Protein AF-A0A951NSM1-F1 (afdb_monomer_lite)

Radius of gyration: 23.37 Å; chains: 1; bounding box: 51×32×57 Å

Secondary structure (DSSP, 8-state):
--HHHHHHHHHHHHHHHHHHHHHHTT--HHHHHHHHHHHHHHHHHHHHGGGTS-PPPPS-S-EEEEEEEEE-TTT--EEEEEEETTT--EEEEE--TTTS-GGGS-TT-TTGGG-

Sequence (115 aa):
MKLLRIIIIIYALAILVGAYFILRSHAGWPLAVYLVISGVVIIVGVVFERGRYKPKASGGDGWEITGEKFMDATTGQWMVVRFNSRTGERDYVALDATKTDCNFLPAYSPLQDNC

Foldseek 3Di:
DVVVLVVLLVVLVVLLVVLVVCVVVVPDVVSSVVSPVVSVVSVCCSVVVVVPPDDQPDPDPQWDFPLDWDQDPVPRFIWTWIARPVPRDIHIDGPDLVDDDLVSDDPPDPSNVVD

Structure (mmCIF, N/CA/C/O backbone):
data_AF-A0A951NSM1-F1
#
_entry.id   AF-A0A951NSM1-F1
#
loop_
_atom_site.group_PDB
_atom_site.id
_atom_site.type_symbol
_atom_site.label_atom_id
_atom_site.label_alt_id
_atom_site.label_comp_id
_atom_site.label_asym_id
_atom_site.label_entity_id
_atom_site.label_seq_id
_atom_site.pdbx_PDB_ins_code
_atom_site.Cartn_x
_atom_site.Cartn_y
_atom_site.Cartn_z
_atom_site.occupancy
_atom_site.B_iso_or_equiv
_atom_site.auth_seq_id
_atom_site.auth_comp_id
_atom_site.auth_asym_id
_atom_site.auth_atom_id
_atom_site.pdbx_PDB_model_num
ATOM 1 N N . MET A 1 1 ? -7.244 6.140 2.686 1.00 61.09 1 MET A N 1
ATOM 2 C CA . MET A 1 1 ? -5.950 6.309 1.977 1.00 61.09 1 MET A CA 1
ATOM 3 C C . MET A 1 1 ? -5.993 5.702 0.560 1.00 61.09 1 MET A C 1
ATOM 5 O O . MET A 1 1 ? -5.321 4.716 0.288 1.00 61.09 1 MET A O 1
ATOM 9 N N . LYS A 1 2 ? -6.811 6.243 -0.361 1.00 72.38 2 LYS A N 1
ATOM 10 C CA . LYS A 1 2 ? -6.883 5.743 -1.757 1.00 72.38 2 LYS A CA 1
ATOM 11 C C . LYS A 1 2 ? -5.871 6.439 -2.681 1.00 72.38 2 LYS A C 1
ATOM 13 O O . LYS A 1 2 ? -5.332 5.795 -3.571 1.00 72.38 2 LYS A O 1
ATOM 18 N N . LEU A 1 3 ? -5.569 7.716 -2.419 1.00 83.75 3 LEU A N 1
ATOM 19 C CA . LEU A 1 3 ? -4.680 8.538 -3.248 1.00 83.75 3 LEU A CA 1
ATOM 20 C C . LEU A 1 3 ? -3.234 8.021 -3.268 1.00 83.75 3 LEU A C 1
ATOM 22 O O . LEU A 1 3 ? -2.708 7.755 -4.340 1.00 83.75 3 LEU A O 1
ATOM 26 N N . LEU A 1 4 ? -2.627 7.788 -2.097 1.00 86.56 4 LEU A N 1
ATOM 27 C CA . LEU A 1 4 ? -1.263 7.248 -1.993 1.00 86.56 4 LEU A CA 1
ATOM 28 C C . LEU A 1 4 ? -1.116 5.923 -2.752 1.00 86.56 4 LEU A C 1
ATOM 30 O O . LEU A 1 4 ? -0.152 5.715 -3.477 1.00 86.56 4 LEU A O 1
ATOM 34 N N . ARG A 1 5 ? -2.118 5.048 -2.639 1.00 85.88 5 ARG A N 1
ATOM 35 C CA . ARG A 1 5 ? -2.141 3.768 -3.347 1.00 85.88 5 ARG A CA 1
ATOM 36 C C . ARG A 1 5 ? -2.144 3.953 -4.862 1.00 85.88 5 ARG A C 1
ATOM 38 O O . ARG A 1 5 ? -1.380 3.285 -5.547 1.00 85.88 5 ARG A O 1
ATOM 45 N N . ILE A 1 6 ? -2.998 4.839 -5.375 1.00 90.06 6 ILE A N 1
ATOM 46 C CA . ILE A 1 6 ? -3.058 5.140 -6.810 1.00 90.06 6 ILE A CA 1
ATOM 47 C C . ILE A 1 6 ? -1.705 5.677 -7.285 1.00 90.06 6 ILE A C 1
ATOM 49 O O . ILE A 1 6 ? -1.192 5.201 -8.291 1.00 90.06 6 ILE A O 1
ATOM 53 N N . ILE A 1 7 ? -1.093 6.588 -6.524 1.00 94.50 7 ILE A N 1
ATOM 54 C CA . ILE A 1 7 ? 0.224 7.153 -6.842 1.00 94.50 7 ILE A CA 1
ATOM 55 C C . ILE A 1 7 ? 1.294 6.055 -6.910 1.00 94.50 7 ILE A C 1
ATOM 57 O O . ILE A 1 7 ? 2.029 5.989 -7.893 1.00 94.50 7 ILE A O 1
ATOM 61 N N . ILE A 1 8 ? 1.359 5.161 -5.918 1.00 93.88 8 ILE A N 1
ATOM 62 C CA . ILE A 1 8 ? 2.356 4.078 -5.891 1.00 93.88 8 ILE A CA 1
ATOM 63 C C . ILE A 1 8 ? 2.145 3.099 -7.057 1.00 93.88 8 ILE A C 1
ATOM 65 O O . ILE A 1 8 ? 3.116 2.665 -7.672 1.00 93.88 8 ILE A O 1
ATOM 69 N N . ILE A 1 9 ? 0.894 2.777 -7.403 1.00 93.38 9 ILE A N 1
ATOM 70 C CA . ILE A 1 9 ? 0.593 1.905 -8.549 1.00 93.38 9 ILE A CA 1
ATOM 71 C C . ILE A 1 9 ? 1.000 2.577 -9.865 1.00 93.38 9 ILE A C 1
ATOM 73 O O . ILE A 1 9 ? 1.646 1.935 -10.689 1.00 93.38 9 ILE A O 1
ATOM 77 N N . ILE A 1 10 ? 0.676 3.860 -10.061 1.00 96.12 10 ILE A N 1
ATOM 78 C CA . ILE A 1 10 ? 1.087 4.618 -11.255 1.00 96.12 10 ILE A CA 1
ATOM 79 C C . ILE A 1 10 ? 2.614 4.641 -11.369 1.00 96.12 10 ILE A C 1
ATOM 81 O O . ILE A 1 10 ? 3.149 4.382 -12.444 1.00 96.12 10 ILE A O 1
ATOM 85 N N . TYR A 1 11 ? 3.316 4.890 -10.261 1.00 96.62 11 TYR A N 1
ATOM 86 C CA . TYR A 1 11 ? 4.776 4.865 -10.215 1.00 96.62 11 TYR A CA 1
ATOM 87 C C . TYR A 1 11 ? 5.345 3.494 -10.612 1.00 96.62 11 TYR A C 1
ATOM 89 O O . TYR A 1 11 ? 6.225 3.414 -11.469 1.00 96.62 11 TYR A O 1
ATOM 97 N N . ALA A 1 12 ? 4.807 2.404 -10.057 1.00 95.94 12 ALA A N 1
ATOM 98 C CA . ALA A 1 12 ? 5.244 1.055 -10.403 1.00 95.94 12 ALA A CA 1
ATOM 99 C C . ALA A 1 12 ? 4.987 0.718 -11.882 1.00 95.94 12 ALA A C 1
ATOM 101 O O . ALA A 1 12 ? 5.848 0.138 -12.541 1.00 95.94 12 ALA A O 1
ATOM 102 N N . LEU A 1 13 ? 3.839 1.124 -12.435 1.00 97.00 13 LEU A N 1
ATOM 103 C CA . LEU A 1 13 ? 3.536 0.944 -13.857 1.00 97.00 13 LEU A CA 1
ATOM 104 C C . LEU A 1 13 ? 4.483 1.751 -14.751 1.00 97.00 13 LEU A C 1
ATOM 106 O O . LEU A 1 13 ? 4.968 1.221 -15.747 1.00 97.00 13 LEU A O 1
ATOM 110 N N . ALA A 1 14 ? 4.797 2.996 -14.387 1.00 97.50 14 ALA A N 1
ATOM 111 C CA . ALA A 1 14 ? 5.758 3.816 -15.122 1.00 97.50 14 ALA A CA 1
ATOM 112 C C . ALA A 1 14 ? 7.153 3.165 -15.161 1.00 97.50 14 ALA A C 1
ATOM 114 O O . ALA A 1 14 ? 7.787 3.142 -16.216 1.00 97.50 14 ALA A O 1
ATOM 115 N N . ILE A 1 15 ? 7.598 2.562 -14.050 1.00 97.56 15 ILE A N 1
ATOM 116 C CA . ILE A 1 15 ? 8.843 1.778 -14.000 1.00 97.56 15 ILE A CA 1
ATOM 117 C C . ILE A 1 15 ? 8.797 0.600 -14.979 1.00 97.56 15 ILE A C 1
ATOM 119 O O . ILE A 1 15 ? 9.748 0.398 -15.733 1.00 97.56 15 ILE A O 1
ATOM 123 N N . LEU A 1 16 ? 7.704 -0.169 -14.993 1.00 97.25 16 LEU A N 1
ATOM 124 C CA . LEU A 1 16 ? 7.561 -1.326 -15.885 1.00 97.25 16 LEU A CA 1
ATOM 125 C C . LEU A 1 16 ? 7.541 -0.917 -17.363 1.00 97.25 16 LEU A C 1
ATOM 127 O O . LEU A 1 16 ? 8.149 -1.588 -18.196 1.00 97.25 16 LEU A O 1
ATOM 131 N N . VAL A 1 17 ? 6.901 0.209 -17.686 1.00 97.62 17 VAL A N 1
ATOM 132 C CA . VAL A 1 17 ? 6.929 0.794 -19.034 1.00 97.62 17 VAL A CA 1
ATOM 133 C C . VAL A 1 17 ? 8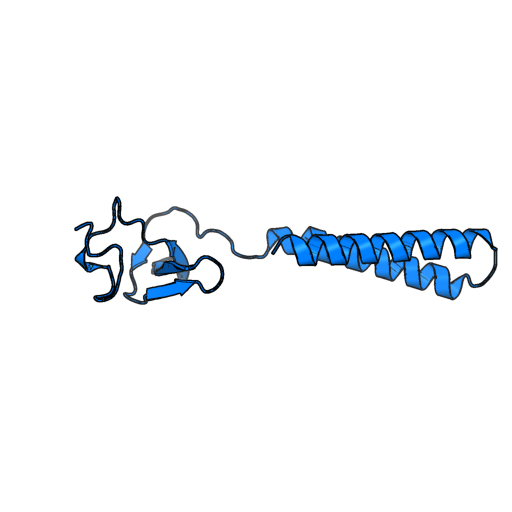.355 1.204 -19.414 1.00 97.62 17 VAL A C 1
ATOM 135 O O . VAL A 1 17 ? 8.815 0.875 -20.506 1.00 97.62 17 VAL A O 1
ATOM 138 N N . GLY A 1 18 ? 9.091 1.855 -18.509 1.00 95.06 18 GLY A N 1
ATOM 139 C CA . GLY A 1 18 ? 10.503 2.184 -18.721 1.00 95.06 18 GLY A CA 1
ATOM 140 C C . GLY A 1 18 ? 11.364 0.940 -18.961 1.00 95.06 18 GLY A C 1
ATOM 141 O O . GLY A 1 18 ? 12.145 0.899 -19.912 1.00 95.06 18 GLY A O 1
ATOM 142 N N . ALA A 1 19 ? 11.168 -0.110 -18.161 1.00 95.50 19 ALA A N 1
ATOM 143 C CA . ALA A 1 19 ? 11.863 -1.382 -18.327 1.00 95.50 19 ALA A CA 1
ATOM 144 C C . ALA A 1 19 ? 11.573 -2.027 -19.692 1.00 95.50 19 ALA A C 1
ATOM 146 O O . ALA A 1 19 ? 12.492 -2.517 -20.345 1.00 95.50 19 ALA A O 1
ATOM 147 N N . TYR A 1 20 ? 10.322 -1.973 -20.162 1.00 96.19 20 TYR A N 1
ATOM 148 C CA . TYR A 1 20 ? 9.933 -2.474 -21.482 1.00 96.19 20 TYR A CA 1
ATOM 149 C C . TYR A 1 20 ? 10.696 -1.781 -22.624 1.00 96.19 20 TYR A C 1
ATOM 151 O O . TYR A 1 20 ? 11.202 -2.458 -23.523 1.00 96.19 20 TYR A O 1
ATOM 159 N N . PHE A 1 21 ? 10.842 -0.453 -22.580 1.00 97.12 21 PHE A N 1
ATOM 160 C CA . PHE A 1 21 ? 11.610 0.281 -23.592 1.00 97.12 21 PHE A CA 1
ATOM 161 C C . PHE A 1 21 ? 13.106 -0.063 -23.566 1.00 97.12 21 PHE A C 1
ATOM 163 O O . PHE A 1 21 ? 13.712 -0.198 -24.628 1.00 97.12 21 PHE A O 1
ATOM 170 N N . ILE A 1 22 ? 13.692 -0.266 -22.380 1.00 94.50 22 ILE A N 1
ATOM 171 C CA . ILE A 1 22 ? 15.093 -0.698 -22.236 1.00 94.50 22 ILE A CA 1
ATOM 172 C C . ILE A 1 22 ? 15.284 -2.114 -22.800 1.00 94.50 22 ILE A C 1
ATOM 174 O O . ILE A 1 22 ? 16.223 -2.362 -23.547 1.00 94.50 22 ILE A O 1
ATOM 178 N N . LEU A 1 23 ? 14.364 -3.044 -22.532 1.00 92.75 23 LEU A N 1
ATOM 179 C CA . LEU A 1 23 ? 14.421 -4.382 -23.136 1.00 92.75 23 LEU A CA 1
ATOM 180 C C . LEU A 1 23 ? 14.351 -4.315 -24.667 1.00 92.75 23 LEU A C 1
ATOM 182 O O . LEU A 1 23 ? 15.044 -5.069 -25.349 1.00 92.75 23 LEU A O 1
ATOM 186 N N . ARG A 1 24 ? 13.554 -3.389 -25.216 1.00 96.50 24 ARG A N 1
ATOM 187 C CA . ARG A 1 24 ? 13.434 -3.190 -26.665 1.00 96.50 24 ARG A CA 1
ATOM 188 C C . ARG A 1 24 ? 14.650 -2.567 -27.334 1.00 96.50 24 ARG A C 1
ATOM 190 O O . ARG A 1 24 ? 14.819 -2.777 -28.532 1.00 96.50 24 ARG A O 1
ATOM 197 N N . SER A 1 25 ? 15.487 -1.842 -26.601 1.00 94.06 25 SER A N 1
ATOM 198 C CA . SER A 1 25 ? 16.721 -1.279 -27.152 1.00 94.06 25 SER A CA 1
ATOM 199 C C . SER A 1 25 ? 17.864 -2.297 -27.230 1.00 94.06 25 SER A C 1
ATOM 201 O O . SER A 1 25 ? 18.911 -1.977 -27.785 1.00 94.06 25 SER A O 1
ATOM 203 N N . HIS A 1 26 ? 17.681 -3.513 -26.690 1.00 88.69 26 HIS A N 1
ATOM 204 C CA . HIS A 1 26 ? 18.718 -4.548 -26.568 1.00 88.69 26 HIS A CA 1
ATOM 205 C C . HIS A 1 26 ? 19.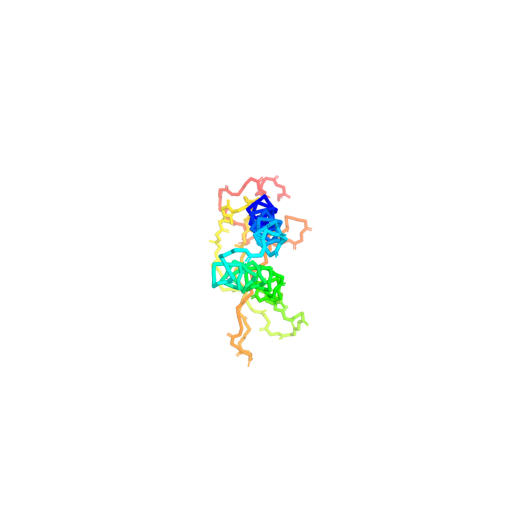973 -4.093 -25.794 1.00 88.69 26 HIS A C 1
ATOM 207 O O . HIS A 1 26 ? 21.015 -4.745 -25.853 1.00 88.69 26 HIS A O 1
ATOM 213 N N . ALA A 1 27 ? 19.874 -3.005 -25.026 1.00 90.19 27 ALA A N 1
ATOM 214 C CA . ALA A 1 27 ? 20.944 -2.457 -24.204 1.00 90.19 27 ALA A CA 1
ATOM 215 C C . ALA A 1 27 ? 20.473 -2.308 -22.751 1.00 90.19 27 ALA A C 1
ATOM 217 O O . ALA A 1 27 ? 19.294 -2.106 -22.484 1.00 90.19 27 ALA A O 1
ATOM 218 N N . GLY A 1 28 ? 21.393 -2.399 -21.786 1.00 89.56 28 GLY A N 1
ATOM 219 C CA . GLY A 1 28 ? 21.055 -2.163 -20.375 1.00 89.56 28 GLY A CA 1
ATOM 220 C C . GLY A 1 28 ? 20.224 -3.272 -19.720 1.00 89.56 28 GLY A C 1
ATOM 221 O O . GLY A 1 28 ? 19.452 -2.998 -18.802 1.00 89.56 28 GLY A O 1
ATOM 222 N N . TRP A 1 29 ? 20.400 -4.527 -20.147 1.00 92.25 29 TRP A N 1
ATOM 223 C CA . TRP A 1 29 ? 19.691 -5.687 -19.590 1.00 92.25 29 TRP A CA 1
ATOM 224 C C . TRP A 1 29 ? 19.707 -5.770 -18.049 1.00 92.25 29 TRP A C 1
ATOM 226 O O . TRP A 1 29 ? 18.640 -5.988 -17.473 1.00 92.25 29 TRP A O 1
ATOM 236 N N . PRO A 1 30 ? 20.837 -5.529 -17.344 1.00 94.88 30 PRO A N 1
ATOM 237 C CA . PRO A 1 30 ? 20.842 -5.562 -15.879 1.00 94.88 30 PRO A CA 1
ATOM 238 C C . PRO A 1 30 ? 19.895 -4.529 -15.252 1.00 94.88 30 PRO A C 1
ATOM 240 O O . PRO A 1 30 ? 19.181 -4.840 -14.300 1.00 94.88 30 PRO A O 1
ATOM 243 N N . LEU A 1 31 ? 19.843 -3.319 -15.819 1.00 94.50 31 LEU A N 1
ATOM 244 C CA . LEU A 1 31 ? 18.938 -2.264 -15.367 1.00 94.50 31 LEU A CA 1
ATOM 245 C C . LEU A 1 31 ? 17.480 -2.652 -15.630 1.00 94.50 31 LEU A C 1
ATOM 247 O O . LEU A 1 31 ? 16.634 -2.476 -14.759 1.00 94.50 31 LEU A O 1
ATOM 251 N N . ALA A 1 32 ? 17.185 -3.224 -16.797 1.00 94.00 32 ALA A N 1
ATOM 252 C CA . ALA A 1 32 ? 15.834 -3.658 -17.127 1.00 94.00 32 ALA A CA 1
ATOM 253 C C . ALA A 1 32 ? 15.316 -4.730 -16.156 1.00 94.00 32 ALA A C 1
ATOM 255 O O . ALA A 1 32 ? 14.201 -4.616 -15.650 1.00 94.00 32 ALA A O 1
ATOM 256 N N . VAL A 1 33 ? 16.144 -5.734 -15.846 1.00 95.69 33 VAL A N 1
ATOM 257 C CA . VAL A 1 33 ? 15.808 -6.790 -14.878 1.00 95.69 33 VAL A CA 1
ATOM 258 C C . VAL A 1 33 ? 15.547 -6.198 -13.495 1.00 95.69 33 VAL A C 1
ATOM 260 O O . VAL A 1 33 ? 14.533 -6.527 -12.878 1.00 95.69 33 VAL A O 1
ATOM 263 N N . TYR A 1 34 ? 16.411 -5.292 -13.029 1.00 96.50 34 TYR A N 1
ATOM 264 C CA . TYR A 1 34 ? 16.216 -4.597 -11.756 1.00 96.50 34 TYR A CA 1
ATOM 265 C C . TYR A 1 34 ? 14.866 -3.866 -11.713 1.00 96.50 34 TYR A C 1
ATOM 267 O O . TYR A 1 34 ? 14.082 -4.075 -10.789 1.00 96.50 34 TYR A O 1
ATOM 275 N N . LEU A 1 35 ? 14.552 -3.077 -12.745 1.00 96.75 35 LEU A N 1
ATOM 276 C CA . LEU A 1 35 ? 13.309 -2.308 -12.819 1.00 96.75 35 LEU A CA 1
ATOM 277 C C . LEU A 1 35 ? 12.063 -3.205 -12.855 1.00 96.75 35 LEU A C 1
ATOM 279 O O . LEU A 1 35 ? 11.078 -2.899 -12.182 1.00 96.75 35 LEU A O 1
ATOM 283 N N . VAL A 1 36 ? 12.105 -4.328 -13.582 1.00 96.75 36 VAL A N 1
ATOM 284 C CA . VAL A 1 36 ? 11.005 -5.308 -13.593 1.00 96.75 36 VAL A CA 1
ATOM 285 C C . VAL A 1 36 ? 10.777 -5.877 -12.196 1.00 96.75 36 VAL A C 1
ATOM 287 O O . VAL A 1 36 ? 9.647 -5.852 -11.709 1.00 96.75 36 VAL A O 1
ATOM 290 N N . ILE A 1 37 ? 11.835 -6.348 -11.530 1.00 97.56 37 ILE A N 1
ATOM 291 C CA . ILE A 1 37 ? 11.729 -6.927 -10.185 1.00 97.56 37 ILE A CA 1
ATOM 292 C C . ILE A 1 37 ? 11.175 -5.888 -9.207 1.00 97.56 37 ILE A C 1
ATOM 294 O O . ILE A 1 37 ? 10.215 -6.176 -8.494 1.00 97.56 37 ILE A O 1
ATOM 298 N N . SER A 1 38 ? 11.713 -4.665 -9.204 1.00 96.75 38 SER A N 1
ATOM 299 C CA . SER A 1 38 ? 11.234 -3.593 -8.329 1.00 96.75 38 SER A CA 1
ATOM 300 C C . SER A 1 38 ? 9.764 -3.247 -8.581 1.00 96.75 38 SER A C 1
ATOM 302 O O . SER A 1 38 ? 8.987 -3.177 -7.630 1.00 96.75 38 SER A O 1
ATOM 304 N N . GLY A 1 39 ? 9.357 -3.071 -9.843 1.00 95.31 39 GLY A N 1
ATOM 305 C CA . GLY A 1 39 ? 7.969 -2.761 -10.197 1.00 95.31 39 GLY A CA 1
ATOM 306 C C . GLY A 1 39 ? 6.997 -3.857 -9.752 1.00 95.31 39 GLY A C 1
ATOM 307 O O . GLY A 1 39 ? 5.962 -3.562 -9.152 1.00 95.31 39 GLY A O 1
ATOM 308 N N . VAL A 1 40 ? 7.361 -5.126 -9.964 1.00 95.69 40 VAL A N 1
ATOM 309 C CA . VAL A 1 40 ? 6.563 -6.280 -9.523 1.00 95.69 40 VAL A CA 1
ATOM 310 C C . VAL A 1 40 ? 6.463 -6.337 -7.999 1.00 95.69 40 VAL A C 1
ATOM 312 O O . VAL A 1 40 ? 5.357 -6.459 -7.477 1.00 95.69 40 VAL A O 1
ATOM 315 N N . VAL A 1 41 ? 7.579 -6.203 -7.275 1.00 96.06 41 VAL A N 1
ATOM 316 C CA . VAL A 1 41 ? 7.596 -6.232 -5.801 1.00 96.06 41 VAL A CA 1
ATOM 317 C C . VAL A 1 41 ? 6.711 -5.134 -5.215 1.00 96.06 41 VAL A C 1
ATOM 319 O O . VAL A 1 41 ? 5.945 -5.405 -4.292 1.00 96.06 41 VAL A O 1
ATOM 322 N N . ILE A 1 42 ? 6.756 -3.919 -5.770 1.00 94.69 42 ILE A N 1
ATOM 323 C CA . ILE A 1 42 ? 5.910 -2.806 -5.319 1.00 94.69 42 ILE A CA 1
ATOM 324 C C . ILE A 1 42 ? 4.427 -3.130 -5.531 1.00 94.69 42 ILE A C 1
ATOM 326 O O . ILE A 1 42 ? 3.629 -2.976 -4.606 1.00 94.69 42 ILE A O 1
ATOM 330 N N . ILE A 1 43 ? 4.045 -3.601 -6.724 1.00 92.81 43 ILE A N 1
ATOM 331 C CA . ILE A 1 43 ? 2.647 -3.951 -7.024 1.00 92.81 43 ILE A CA 1
ATOM 332 C C . ILE A 1 43 ? 2.160 -5.049 -6.080 1.00 92.81 43 ILE A C 1
ATOM 334 O O . ILE A 1 43 ? 1.088 -4.917 -5.490 1.00 92.81 43 ILE A O 1
ATOM 338 N N . VAL A 1 44 ? 2.960 -6.102 -5.897 1.00 92.00 44 VAL A N 1
ATOM 339 C CA . VAL A 1 44 ? 2.668 -7.196 -4.967 1.00 92.00 44 VAL A CA 1
ATOM 340 C C . VAL A 1 44 ? 2.487 -6.642 -3.554 1.00 92.00 44 VAL A C 1
ATOM 342 O O . VAL A 1 44 ? 1.428 -6.842 -2.969 1.00 92.00 44 VAL A O 1
ATOM 345 N N . GLY A 1 45 ? 3.438 -5.871 -3.024 1.00 89.88 45 GLY A N 1
ATOM 346 C CA . GLY A 1 45 ? 3.330 -5.279 -1.688 1.00 89.88 45 GLY A CA 1
ATOM 347 C C . GLY A 1 45 ? 2.029 -4.495 -1.499 1.00 89.88 45 GLY A C 1
ATOM 348 O O . GLY A 1 45 ? 1.263 -4.765 -0.577 1.00 89.88 45 GLY A O 1
ATOM 349 N N . VAL A 1 46 ? 1.703 -3.607 -2.439 1.00 88.56 46 VAL A N 1
ATOM 350 C CA . VAL A 1 46 ? 0.486 -2.782 -2.377 1.00 88.56 46 VAL A CA 1
ATOM 351 C C . VAL A 1 46 ? -0.801 -3.611 -2.460 1.00 88.56 46 VAL A C 1
ATOM 353 O O . VAL A 1 46 ? -1.793 -3.288 -1.796 1.00 88.56 46 VAL A O 1
ATOM 356 N N . VAL A 1 47 ? -0.818 -4.666 -3.278 1.00 85.88 47 VAL A N 1
ATOM 357 C CA . VAL A 1 47 ? -1.980 -5.553 -3.425 1.00 85.88 47 VAL A CA 1
ATOM 358 C C . VAL A 1 47 ? -2.167 -6.421 -2.177 1.00 85.88 47 VAL A C 1
ATOM 360 O O . VAL A 1 47 ? -3.296 -6.543 -1.696 1.00 85.88 47 VAL A O 1
ATOM 363 N N . PHE A 1 48 ? -1.088 -6.975 -1.620 1.00 83.00 48 PHE A N 1
ATOM 364 C CA . PHE A 1 48 ? -1.134 -7.883 -0.470 1.00 83.00 48 PHE A CA 1
ATOM 365 C C . PHE A 1 48 ? -1.305 -7.164 0.877 1.00 83.00 48 PHE A C 1
ATOM 367 O O . PHE A 1 48 ? -1.965 -7.704 1.767 1.00 83.00 48 PHE A O 1
ATOM 374 N N . GLU A 1 49 ? -0.839 -5.921 1.031 1.00 78.12 49 GLU A N 1
ATOM 375 C CA . GLU A 1 49 ? -1.100 -5.122 2.242 1.00 78.12 49 GLU A CA 1
ATOM 376 C C . GLU A 1 49 ? -2.596 -4.870 2.490 1.00 78.12 49 GLU A C 1
ATOM 378 O O . GLU A 1 49 ? -3.023 -4.630 3.622 1.00 78.12 49 GLU A O 1
ATOM 383 N N . ARG A 1 50 ? -3.431 -4.997 1.451 1.00 63.41 50 ARG A N 1
ATOM 384 C CA . ARG A 1 50 ? -4.887 -4.832 1.541 1.00 63.41 50 ARG A CA 1
ATOM 385 C C . ARG A 1 50 ? -5.549 -5.781 2.546 1.00 63.41 50 ARG A C 1
ATOM 387 O O . ARG A 1 50 ? -6.576 -5.408 3.103 1.00 63.41 50 ARG A O 1
ATOM 394 N N . GLY A 1 51 ? -5.002 -6.978 2.758 1.00 58.00 51 GLY A N 1
ATOM 395 C CA . GLY A 1 51 ? -5.622 -7.997 3.612 1.00 58.00 51 GLY A CA 1
ATOM 396 C C . GLY A 1 51 ? -5.286 -7.885 5.100 1.00 58.00 51 GLY A C 1
ATOM 397 O O . GLY A 1 51 ? -5.926 -8.551 5.906 1.00 58.00 51 GLY A O 1
ATOM 398 N N . ARG A 1 52 ? -4.284 -7.076 5.476 1.00 56.03 52 ARG A N 1
ATOM 399 C CA . ARG A 1 52 ? -3.696 -7.103 6.829 1.00 56.03 52 ARG A CA 1
ATOM 400 C C . ARG A 1 52 ? -4.012 -5.882 7.691 1.00 56.03 52 ARG A C 1
ATOM 402 O O . ARG A 1 52 ? -3.785 -5.923 8.898 1.00 56.03 52 ARG A O 1
ATOM 409 N N . TYR A 1 53 ? -4.554 -4.810 7.108 1.00 53.25 53 TYR A N 1
ATOM 410 C CA . TYR A 1 53 ? -4.957 -3.630 7.874 1.00 53.25 53 TYR A CA 1
ATOM 411 C C . TYR A 1 53 ? -6.327 -3.858 8.533 1.00 53.25 53 TYR A C 1
ATOM 413 O O . TYR A 1 53 ? -7.370 -3.562 7.956 1.00 53.25 53 TYR A O 1
ATOM 421 N N . LYS A 1 54 ? -6.249 -4.383 9.763 1.00 55.22 54 LYS A N 1
ATOM 422 C CA . LYS A 1 54 ? -7.304 -4.624 10.760 1.00 55.22 54 LYS A CA 1
ATOM 423 C C . LYS A 1 54 ? -8.333 -5.699 10.372 1.00 55.22 54 LYS A C 1
ATOM 425 O O . LYS A 1 54 ? -9.274 -5.406 9.633 1.00 55.22 54 LYS A O 1
ATOM 430 N N . PRO A 1 55 ? -8.235 -6.922 10.930 1.00 53.75 55 PRO A N 1
ATOM 431 C CA . PRO A 1 55 ? -9.425 -7.749 11.060 1.00 53.75 55 PRO A CA 1
ATOM 432 C C . PRO A 1 55 ? -10.455 -6.924 11.840 1.00 53.75 55 PRO A C 1
ATOM 434 O O . PRO A 1 55 ? -10.146 -6.420 12.919 1.00 53.75 55 PRO A O 1
ATOM 437 N N . LYS A 1 56 ? -11.666 -6.752 11.295 1.00 56.62 56 LYS A N 1
ATOM 438 C CA . LYS A 1 56 ? -12.820 -6.474 12.156 1.00 56.62 56 LYS A CA 1
ATOM 439 C C . LYS A 1 56 ? -12.841 -7.614 13.159 1.00 56.62 56 LYS A C 1
ATOM 441 O O . LYS A 1 56 ? -12.859 -8.769 12.722 1.00 56.62 56 LYS A O 1
ATOM 446 N N . ALA A 1 57 ? -12.766 -7.310 14.449 1.00 60.47 57 ALA A N 1
ATOM 447 C CA . ALA A 1 57 ? -12.854 -8.370 15.428 1.00 60.47 57 ALA A CA 1
ATOM 448 C C . ALA A 1 57 ? -14.165 -9.129 15.206 1.00 60.47 57 ALA A C 1
ATOM 450 O O . ALA A 1 57 ? -15.185 -8.538 14.827 1.00 60.47 57 ALA A O 1
ATOM 451 N N . SER A 1 58 ? -14.103 -10.453 15.319 1.00 57.34 58 SER A N 1
ATOM 452 C CA . SER A 1 58 ? -15.251 -11.292 15.002 1.00 57.34 58 SER A CA 1
ATOM 453 C C . SER A 1 58 ? -16.444 -10.875 15.871 1.00 57.34 58 SER A C 1
ATOM 455 O O . SER A 1 58 ? -16.328 -10.703 17.087 1.00 57.34 58 SER A O 1
ATOM 457 N N . GLY A 1 59 ? -17.596 -10.637 15.237 1.00 58.88 59 GLY A N 1
ATOM 458 C CA . GLY A 1 59 ? -18.844 -10.473 15.974 1.00 58.88 59 GLY A CA 1
ATOM 459 C C . GLY A 1 59 ? -19.091 -11.761 16.754 1.00 58.88 59 GLY A C 1
ATOM 460 O O . GLY A 1 59 ? -19.234 -12.817 16.147 1.00 58.88 59 GLY A O 1
ATOM 461 N N . GLY A 1 60 ? -19.068 -11.683 18.080 1.00 64.75 60 GLY A N 1
ATOM 462 C CA . GLY A 1 60 ? -19.135 -12.836 18.975 1.00 64.75 60 GLY A CA 1
ATOM 463 C C . GLY A 1 60 ? -19.428 -12.397 20.405 1.00 64.75 60 GLY A C 1
ATOM 464 O O . GLY A 1 60 ? -19.492 -11.203 20.679 1.00 64.75 60 GLY A O 1
ATOM 465 N N . ASP A 1 61 ? -19.621 -13.344 21.315 1.00 67.38 61 ASP A N 1
ATOM 466 C CA . ASP A 1 61 ? -19.903 -13.048 22.722 1.00 67.38 61 ASP A CA 1
ATOM 467 C C . ASP A 1 61 ? -18.614 -12.755 23.515 1.00 67.38 61 ASP A C 1
ATOM 469 O O . ASP A 1 61 ? -17.530 -13.240 23.179 1.00 67.38 61 ASP A O 1
ATOM 473 N N . GLY A 1 62 ? -18.728 -11.991 24.606 1.00 76.19 62 GLY A N 1
ATOM 474 C CA . GLY A 1 62 ? -17.610 -11.697 25.517 1.00 76.19 62 GLY A CA 1
ATOM 475 C C . GLY A 1 62 ? -16.882 -10.373 25.270 1.00 76.19 62 GLY A C 1
ATOM 476 O O . GLY A 1 62 ? -15.800 -10.181 25.812 1.00 76.19 62 GLY A O 1
ATOM 477 N N . TRP A 1 63 ? -17.453 -9.469 24.468 1.00 82.50 63 TRP A N 1
ATOM 478 C CA . TRP A 1 63 ? -16.944 -8.105 24.306 1.00 82.50 63 TRP A CA 1
ATOM 479 C C . TRP A 1 63 ? -17.394 -7.196 25.448 1.00 82.50 63 TRP A C 1
ATOM 481 O O . TRP A 1 63 ? -18.590 -6.993 25.649 1.00 82.50 63 TRP A O 1
ATOM 491 N N . GLU A 1 64 ? -16.432 -6.577 26.120 1.00 82.62 64 GLU A N 1
ATOM 492 C CA . GLU A 1 64 ? -16.648 -5.610 27.193 1.00 82.62 64 GLU A CA 1
ATOM 493 C C . GLU A 1 64 ? -16.064 -4.249 26.804 1.00 82.62 64 GLU A C 1
ATOM 495 O O . GLU A 1 64 ? -14.977 -4.158 26.232 1.00 82.62 64 GLU A O 1
ATOM 500 N N . ILE A 1 65 ? -16.791 -3.169 27.088 1.00 81.50 65 ILE A N 1
ATOM 501 C CA . ILE A 1 65 ? -16.307 -1.803 26.856 1.00 81.50 65 ILE A CA 1
ATOM 502 C C . ILE A 1 65 ? -15.280 -1.463 27.940 1.00 81.50 65 ILE A C 1
ATOM 504 O O . ILE A 1 65 ? -15.593 -1.533 29.124 1.00 81.50 65 ILE A O 1
ATOM 508 N N . THR A 1 66 ? -14.074 -1.043 27.549 1.00 81.56 66 THR A N 1
ATOM 509 C CA . THR A 1 66 ? -12.992 -0.738 28.509 1.00 81.56 66 THR A CA 1
ATOM 510 C C . THR A 1 66 ? -13.061 0.680 29.082 1.00 81.56 66 THR A C 1
ATOM 512 O O . THR A 1 66 ? -12.255 1.049 29.929 1.00 81.56 66 THR A O 1
ATOM 515 N N . GLY A 1 67 ? -13.994 1.507 28.600 1.00 76.94 67 GLY A N 1
ATOM 516 C CA . GLY A 1 67 ? -14.113 2.923 28.962 1.00 76.94 67 GLY A CA 1
ATOM 517 C C . GLY A 1 67 ? -13.134 3.845 28.225 1.00 76.94 67 GLY A C 1
ATOM 518 O O . GLY A 1 67 ? -13.319 5.061 28.252 1.00 76.94 67 GLY A O 1
ATOM 519 N N . GLU A 1 68 ? -12.147 3.293 27.511 1.00 81.94 68 GLU A N 1
ATOM 520 C CA . GLU A 1 68 ? -11.244 4.059 26.650 1.00 81.94 68 GLU A CA 1
ATOM 521 C C . GLU A 1 68 ? -11.994 4.590 25.421 1.00 81.94 68 GLU A C 1
ATOM 523 O O . GLU A 1 68 ? -12.569 3.827 24.636 1.00 81.94 68 GLU A O 1
ATOM 528 N N . LYS A 1 69 ? -11.960 5.913 25.241 1.00 81.81 69 LYS A N 1
ATOM 529 C CA . LYS A 1 69 ? -12.606 6.628 24.136 1.00 81.81 69 LYS A CA 1
ATOM 530 C C . LYS A 1 69 ? -11.602 7.570 23.492 1.00 81.81 69 LYS A C 1
ATOM 532 O O . LYS A 1 69 ? -10.825 8.216 24.192 1.00 81.81 69 LYS A O 1
ATOM 537 N N . PHE A 1 70 ? -11.632 7.678 22.172 1.00 84.75 70 PHE A N 1
ATOM 538 C CA . PHE A 1 70 ? -10.788 8.618 21.440 1.00 84.75 70 PHE A CA 1
ATOM 539 C C . PHE A 1 70 ? -11.430 9.003 20.109 1.00 84.75 70 PHE A C 1
ATOM 541 O O . PHE A 1 70 ? -12.266 8.277 19.575 1.00 84.75 70 PHE A O 1
ATOM 548 N N . MET A 1 71 ? -11.031 10.150 19.567 1.00 82.25 71 MET A N 1
ATOM 549 C CA . MET A 1 71 ? -11.435 10.570 18.229 1.00 82.25 71 MET A CA 1
ATOM 550 C C . MET A 1 71 ? -10.472 9.963 17.208 1.00 82.25 71 MET A C 1
ATOM 552 O O . MET A 1 71 ? -9.258 10.157 17.302 1.00 82.25 71 MET A O 1
ATOM 556 N N . ASP A 1 72 ? -10.990 9.225 16.230 1.00 83.12 72 ASP A N 1
ATOM 557 C CA . ASP A 1 72 ? -10.176 8.771 15.107 1.00 83.12 72 ASP A CA 1
ATOM 558 C C . ASP A 1 72 ? -9.825 9.976 14.231 1.00 83.12 72 ASP A C 1
ATOM 560 O O . ASP A 1 72 ? -10.680 10.537 13.551 1.00 83.12 72 ASP A O 1
ATOM 564 N N . ALA A 1 73 ? -8.548 10.361 14.218 1.00 79.69 73 ALA A N 1
ATOM 565 C CA . ALA A 1 73 ? -8.050 11.480 13.418 1.00 79.69 73 ALA A CA 1
ATOM 566 C C . ALA A 1 73 ? -8.295 11.310 11.905 1.00 79.69 73 ALA A C 1
ATOM 568 O O . ALA A 1 73 ? -8.268 12.287 11.162 1.00 79.69 73 ALA A O 1
ATOM 569 N N . THR A 1 74 ? -8.528 10.080 11.436 1.00 77.12 74 THR A N 1
ATOM 570 C CA . THR A 1 74 ? -8.766 9.778 10.019 1.00 77.12 74 THR A CA 1
ATOM 571 C C . THR A 1 74 ? -10.209 10.044 9.604 1.00 77.12 74 THR A C 1
ATOM 573 O O . THR A 1 74 ? -10.454 10.472 8.477 1.00 77.12 74 THR A O 1
ATOM 576 N N . THR A 1 75 ? -11.166 9.734 10.479 1.00 79.94 75 THR A N 1
ATOM 577 C CA . THR A 1 75 ? -12.607 9.781 10.179 1.00 79.94 75 THR A CA 1
ATOM 578 C C . THR A 1 75 ? -13.336 10.895 10.925 1.00 79.94 75 THR A C 1
ATOM 580 O O . THR A 1 75 ? -14.457 11.235 10.560 1.00 79.94 75 THR A O 1
ATOM 583 N N . GLY A 1 76 ? -12.720 11.466 11.961 1.00 81.19 76 GLY A N 1
ATOM 584 C CA . GLY A 1 76 ? -13.356 12.387 12.900 1.00 81.19 76 GLY A CA 1
ATOM 585 C C . GLY A 1 76 ? -14.401 11.719 13.797 1.00 81.19 76 GLY A C 1
ATOM 586 O O . GLY A 1 76 ? -15.095 12.413 14.533 1.00 81.19 76 GLY A O 1
ATOM 587 N N . GLN A 1 77 ? -14.549 10.390 13.739 1.00 79.44 77 GLN A N 1
ATOM 588 C CA . GLN A 1 77 ? -15.553 9.673 14.517 1.00 79.44 77 GLN A CA 1
ATOM 589 C C . GLN A 1 77 ? -15.041 9.371 15.924 1.00 79.44 77 GLN A C 1
ATOM 591 O O . GLN A 1 77 ? -13.870 9.042 16.129 1.00 79.44 77 GLN A O 1
ATOM 596 N N . TRP A 1 78 ? -15.944 9.449 16.900 1.00 82.31 78 TRP A N 1
ATOM 597 C CA . TRP A 1 78 ? -15.679 8.954 18.242 1.00 82.31 78 TRP A CA 1
ATOM 598 C C . TRP A 1 78 ? -15.657 7.430 18.232 1.00 82.31 78 TRP A C 1
ATOM 600 O O . TRP A 1 78 ? -16.614 6.785 17.807 1.00 82.31 78 TRP A O 1
ATOM 610 N N . MET A 1 79 ? -14.558 6.869 18.721 1.00 84.19 79 MET A N 1
ATOM 611 C CA . MET A 1 79 ? -14.332 5.436 18.818 1.00 84.19 79 MET A CA 1
ATOM 612 C C . MET A 1 79 ? -14.276 5.026 20.284 1.00 84.19 79 MET A C 1
ATOM 614 O O . MET A 1 79 ? -13.693 5.730 21.113 1.00 84.19 79 MET A O 1
ATOM 618 N N . VAL A 1 80 ? -14.840 3.861 20.591 1.00 85.81 80 VAL A N 1
ATOM 619 C CA . VAL A 1 80 ? -14.681 3.193 21.884 1.00 85.81 80 VAL A CA 1
ATOM 620 C C . VAL A 1 80 ? -13.934 1.881 21.698 1.00 85.81 80 VAL A C 1
ATOM 622 O O . VAL A 1 80 ? -14.126 1.164 20.709 1.00 85.81 80 VAL A O 1
ATOM 625 N N . VAL A 1 81 ? -13.060 1.578 22.652 1.00 86.94 81 VAL A N 1
ATOM 626 C CA . VAL A 1 81 ? -12.343 0.307 22.692 1.00 86.94 81 VAL A CA 1
ATOM 627 C C . VAL A 1 81 ? -13.200 -0.735 23.399 1.00 86.94 81 VAL A C 1
ATOM 629 O O . VAL A 1 81 ? -13.708 -0.514 24.502 1.00 86.94 81 VAL A O 1
ATOM 632 N N . ARG A 1 82 ? -13.335 -1.897 22.765 1.00 86.19 82 ARG A N 1
ATOM 633 C CA . ARG A 1 82 ? -13.884 -3.103 23.385 1.00 86.19 82 ARG A CA 1
ATOM 634 C C . ARG A 1 82 ? -12.785 -4.143 23.524 1.00 86.19 82 ARG A C 1
ATOM 636 O O . ARG A 1 82 ? -11.944 -4.279 22.637 1.00 86.19 82 ARG A O 1
ATOM 643 N N . PHE A 1 83 ? -12.800 -4.874 24.624 1.00 85.94 83 PHE A N 1
ATOM 644 C CA . PHE A 1 83 ? -11.883 -5.965 24.909 1.00 85.94 83 PHE A CA 1
ATOM 645 C C . PHE A 1 83 ? -12.670 -7.263 25.030 1.00 85.94 83 PHE A C 1
ATOM 647 O O . PHE A 1 83 ? -13.724 -7.287 25.662 1.00 85.94 83 PHE A O 1
ATOM 654 N N . ASN A 1 84 ? -12.176 -8.333 24.418 1.00 87.25 84 ASN A N 1
ATOM 655 C CA . ASN A 1 84 ? -12.736 -9.658 24.611 1.00 87.25 84 ASN A CA 1
ATOM 656 C C . ASN A 1 84 ? -11.924 -10.398 25.672 1.00 87.25 84 ASN A C 1
ATOM 658 O O . ASN A 1 84 ? -10.783 -10.781 25.426 1.00 87.25 84 ASN A O 1
ATOM 662 N N . SER A 1 85 ? -12.508 -10.629 26.846 1.00 83.88 85 SER A N 1
ATOM 663 C CA . SER A 1 85 ? -11.816 -11.290 27.960 1.00 83.88 85 SER A CA 1
ATOM 664 C C . SER A 1 85 ? -11.494 -12.764 27.694 1.00 83.88 85 SER A C 1
ATOM 666 O O . SER A 1 85 ? -10.578 -13.312 28.306 1.00 83.88 85 SER A O 1
ATOM 668 N N . ARG A 1 86 ? -12.205 -13.410 26.761 1.00 84.31 86 ARG A N 1
ATOM 669 C CA . ARG A 1 86 ? -12.000 -14.821 26.403 1.00 84.31 86 ARG A CA 1
ATOM 670 C C . ARG A 1 86 ? -10.886 -15.008 25.380 1.00 84.31 86 ARG A C 1
ATOM 672 O O . ARG A 1 8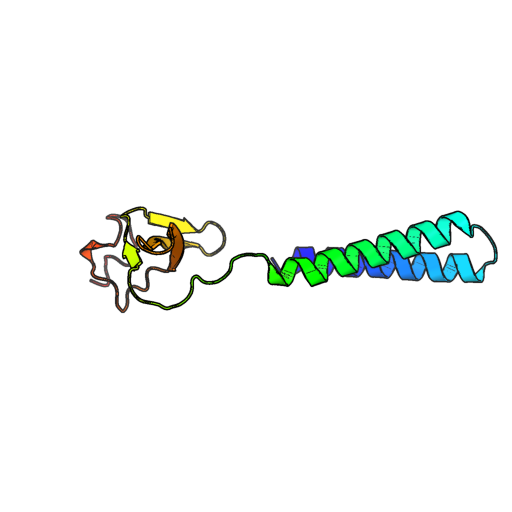6 ? -10.138 -15.974 25.480 1.00 84.31 86 ARG A O 1
ATOM 679 N N . THR A 1 87 ? -10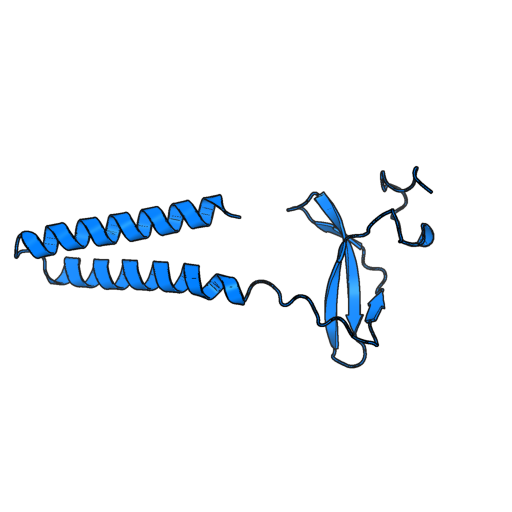.793 -14.117 24.391 1.00 83.31 87 THR A N 1
ATOM 680 C CA . THR A 1 87 ? -9.798 -14.212 23.305 1.00 83.31 87 THR A CA 1
ATOM 681 C C . THR A 1 87 ? -8.591 -13.296 23.506 1.00 83.31 87 THR A C 1
ATOM 683 O O . THR A 1 87 ? -7.561 -13.495 22.869 1.00 83.31 87 THR A O 1
ATOM 686 N N . GLY A 1 88 ? -8.698 -12.295 24.381 1.00 85.12 88 GLY A N 1
ATOM 687 C CA . GLY A 1 88 ? -7.699 -11.240 24.555 1.00 85.12 88 GLY A CA 1
ATOM 688 C C . GLY A 1 88 ? -7.681 -10.207 23.421 1.00 85.12 88 GLY A C 1
ATOM 689 O O . GLY A 1 88 ? -6.781 -9.368 23.368 1.00 85.12 88 GLY A O 1
ATOM 690 N N . GLU A 1 89 ? -8.641 -10.257 22.494 1.00 85.12 89 GLU A N 1
ATOM 691 C CA . GLU A 1 89 ? -8.696 -9.346 21.351 1.00 85.12 89 GLU A CA 1
ATOM 692 C C . GLU A 1 89 ? -9.188 -7.945 21.745 1.00 85.12 89 GLU A C 1
ATOM 694 O O . GLU A 1 89 ? -9.975 -7.768 22.677 1.00 85.12 89 GLU A O 1
ATOM 699 N N . ARG A 1 90 ? -8.745 -6.930 20.993 1.00 85.69 90 ARG A N 1
ATOM 700 C CA . ARG A 1 90 ? -9.214 -5.543 21.110 1.00 85.69 90 ARG A CA 1
ATOM 701 C C . ARG A 1 90 ? -9.858 -5.102 19.807 1.00 85.69 90 ARG A C 1
ATOM 703 O O . ARG A 1 90 ? -9.271 -5.272 18.740 1.00 85.69 90 ARG A O 1
ATOM 710 N N . ASP A 1 91 ? -11.028 -4.493 19.917 1.00 84.69 91 ASP A N 1
ATOM 711 C CA . ASP A 1 91 ? -11.793 -3.973 18.791 1.00 84.69 91 ASP A CA 1
ATOM 712 C C . ASP A 1 91 ? -12.102 -2.489 18.977 1.00 84.69 91 ASP A C 1
ATOM 714 O O . ASP A 1 91 ? -12.230 -1.997 20.101 1.00 84.69 91 ASP A O 1
ATOM 718 N N . TYR A 1 92 ? -12.237 -1.782 17.860 1.00 85.25 92 TYR A N 1
ATOM 719 C CA . TYR A 1 92 ? -12.522 -0.352 17.831 1.00 85.25 92 TYR A CA 1
ATOM 720 C C . TYR A 1 92 ? -13.837 -0.142 17.097 1.00 85.25 92 TYR A C 1
ATOM 722 O O . TYR A 1 92 ? -13.907 -0.332 15.882 1.00 85.25 92 TYR A O 1
ATOM 730 N N . VAL A 1 93 ? -14.870 0.275 17.823 1.00 82.44 93 VAL A N 1
ATOM 731 C CA . VAL A 1 93 ? -16.193 0.523 17.242 1.00 82.44 93 VAL A CA 1
ATOM 732 C C . VAL A 1 93 ? -16.554 1.994 17.316 1.00 82.44 93 VAL A C 1
ATOM 734 O O . VAL A 1 93 ? -16.213 2.677 18.283 1.00 82.44 93 VAL A O 1
ATOM 737 N N . ALA A 1 94 ? -17.215 2.479 16.266 1.00 80.75 94 ALA A N 1
ATOM 738 C CA . ALA A 1 94 ? -17.744 3.831 16.236 1.00 80.75 94 ALA A CA 1
ATOM 739 C C . ALA A 1 94 ? -18.892 3.956 17.245 1.00 80.75 94 ALA A C 1
ATOM 741 O O . ALA A 1 94 ? -19.722 3.052 17.371 1.00 80.75 94 ALA A O 1
ATOM 742 N N . LEU A 1 95 ? -18.925 5.073 17.967 1.00 72.44 95 LEU A N 1
ATOM 743 C CA . LEU A 1 95 ? -20.071 5.467 18.777 1.00 72.44 95 LEU A CA 1
ATOM 744 C C . LEU A 1 95 ? -21.170 5.990 17.847 1.00 72.44 95 LEU A C 1
ATOM 746 O O . LEU A 1 95 ? -21.176 7.161 17.469 1.00 72.44 95 LEU A O 1
ATOM 750 N N . ASP A 1 96 ? -22.107 5.117 17.488 1.00 63.28 96 ASP A N 1
ATOM 751 C CA . ASP A 1 96 ? -23.334 5.528 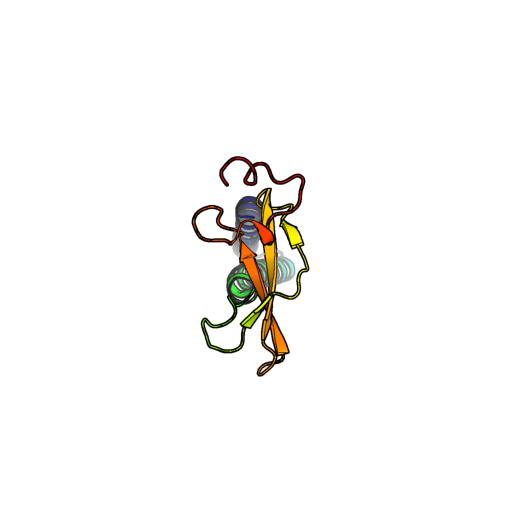16.813 1.00 63.28 96 ASP A CA 1
ATOM 752 C C . ASP A 1 96 ? -24.298 6.110 17.863 1.00 63.28 96 ASP A C 1
ATOM 754 O O . ASP A 1 96 ? -24.772 5.404 18.763 1.00 63.28 96 ASP A O 1
ATOM 758 N N . ALA A 1 97 ? -24.601 7.409 17.756 1.00 52.59 97 ALA A N 1
ATOM 759 C CA . ALA A 1 97 ? -25.529 8.124 18.648 1.00 52.59 97 ALA A CA 1
ATOM 760 C C . ALA A 1 97 ? -26.949 7.542 18.662 1.00 52.59 97 ALA A C 1
ATOM 762 O O . ALA A 1 97 ? -27.720 7.797 19.575 1.00 52.59 97 ALA A O 1
ATOM 763 N N . THR A 1 98 ? -27.309 6.750 17.656 1.00 49.22 98 THR A N 1
ATOM 764 C CA . THR A 1 98 ? -28.653 6.186 17.501 1.00 49.22 98 THR A CA 1
ATOM 765 C C . THR A 1 98 ? -28.904 4.930 18.334 1.00 49.22 98 THR A C 1
ATOM 767 O O . THR A 1 98 ? -30.040 4.462 18.378 1.00 49.22 98 THR A O 1
ATOM 770 N N . LYS A 1 99 ? -27.886 4.360 18.996 1.00 50.94 99 LYS A N 1
ATOM 771 C CA . LYS A 1 99 ? -28.065 3.162 19.841 1.00 50.94 99 LYS A CA 1
ATOM 772 C C . LYS A 1 99 ? -27.215 3.138 21.112 1.00 50.94 99 LYS A C 1
ATOM 774 O O . LYS A 1 99 ? -27.357 2.219 21.917 1.00 50.94 99 LYS A O 1
ATOM 779 N N . THR A 1 100 ? -26.320 4.101 21.297 1.00 54.94 100 THR A N 1
ATOM 780 C CA . THR A 1 100 ? -25.396 4.073 22.429 1.00 54.94 100 THR A CA 1
ATOM 781 C C . THR A 1 100 ? -25.984 4.843 23.601 1.00 54.94 100 THR A C 1
ATOM 783 O O . THR A 1 100 ? -26.300 6.019 23.470 1.00 54.94 100 THR A O 1
ATOM 786 N N . ASP A 1 101 ? -26.111 4.156 24.736 1.00 57.16 101 ASP A N 1
ATOM 787 C CA . ASP A 1 101 ? -26.390 4.722 26.055 1.00 57.16 101 ASP A CA 1
ATOM 788 C C . ASP A 1 101 ? -25.612 6.039 26.227 1.00 57.16 101 ASP A C 1
ATOM 790 O O . ASP A 1 101 ? -24.378 6.057 26.145 1.00 57.16 101 ASP A O 1
ATOM 794 N N . CYS A 1 102 ? -26.318 7.148 26.442 1.00 59.81 102 CYS A N 1
ATOM 795 C CA . CYS A 1 102 ? -25.745 8.497 26.545 1.00 59.81 102 CYS A CA 1
ATOM 796 C C . CYS A 1 102 ? -24.676 8.615 27.644 1.00 59.81 102 CYS A C 1
ATOM 798 O O . CYS A 1 102 ? -23.812 9.488 27.601 1.00 59.81 102 CYS A O 1
ATOM 800 N N . ASN A 1 103 ? -24.678 7.668 28.584 1.00 65.19 103 ASN A N 1
ATOM 801 C CA . ASN A 1 103 ? -23.669 7.482 29.623 1.00 65.19 103 ASN A CA 1
ATOM 802 C C . ASN A 1 103 ? -22.260 7.176 29.073 1.00 65.19 103 ASN A C 1
ATOM 804 O O . ASN A 1 103 ? -21.259 7.353 29.772 1.00 65.19 103 ASN A O 1
ATOM 808 N N . PHE A 1 104 ? -22.148 6.729 27.817 1.00 62.28 104 PHE A N 1
ATOM 809 C CA . PHE A 1 104 ? -20.872 6.422 27.169 1.00 62.28 104 PHE A CA 1
ATOM 810 C C . PHE A 1 104 ? -20.380 7.513 26.212 1.00 62.28 104 PHE A C 1
ATOM 812 O O . PHE A 1 104 ? -19.284 7.371 25.665 1.00 62.28 104 PHE A O 1
ATOM 819 N N . LEU A 1 105 ? -21.076 8.638 26.062 1.00 62.41 105 LEU A N 1
ATOM 820 C CA . LEU A 1 105 ? -20.557 9.788 25.318 1.00 62.41 105 LEU A CA 1
ATOM 821 C C . LEU A 1 105 ? -19.611 10.626 26.210 1.00 62.41 105 LEU A C 1
ATOM 823 O O . LEU A 1 105 ? -19.764 10.647 27.432 1.00 62.41 105 LEU A O 1
ATOM 827 N N . PRO A 1 106 ? -18.540 11.234 25.665 1.00 63.38 106 PRO A N 1
ATOM 828 C CA . PRO A 1 106 ? -17.752 12.213 26.411 1.00 63.38 106 PRO A CA 1
ATOM 829 C C . PRO A 1 106 ? -18.566 13.498 26.627 1.00 63.38 106 PRO A C 1
ATOM 831 O O . PRO A 1 106 ? -19.334 13.883 25.753 1.00 63.38 106 PRO A O 1
ATOM 834 N N . ALA A 1 107 ? -18.333 14.208 27.739 1.00 65.25 107 ALA A N 1
ATOM 835 C CA . ALA A 1 107 ? -19.079 15.423 28.112 1.00 65.25 107 ALA A CA 1
ATOM 836 C C . ALA A 1 107 ? -19.042 16.561 27.066 1.00 65.25 107 ALA A C 1
ATOM 838 O O . ALA A 1 107 ? -19.853 17.474 27.126 1.00 65.25 107 ALA A O 1
ATOM 839 N N . TYR A 1 108 ? -18.111 16.500 26.108 1.00 64.25 108 TYR A N 1
ATOM 840 C CA . TYR A 1 108 ? -17.961 17.452 25.000 1.00 64.25 108 T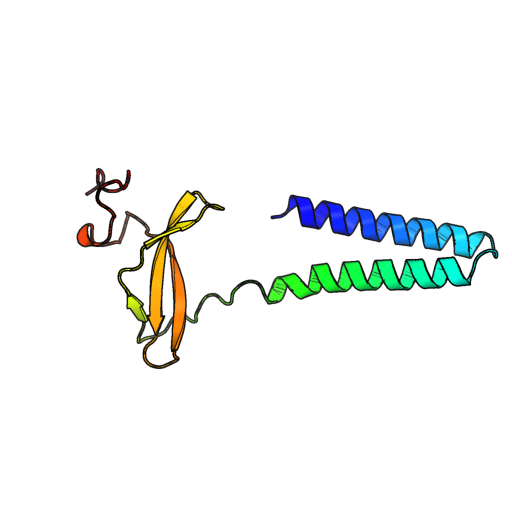YR A CA 1
ATOM 841 C C . TYR A 1 108 ? -18.348 16.856 23.636 1.00 64.25 108 TYR A C 1
ATOM 843 O O . TYR A 1 108 ? -17.910 17.341 22.592 1.00 64.25 108 TYR A O 1
ATOM 851 N N . SER A 1 109 ? -19.112 15.762 23.614 1.00 63.09 109 SER A N 1
ATOM 852 C CA . SER A 1 109 ? -19.584 15.175 22.364 1.00 63.09 109 SER A CA 1
ATOM 853 C C . SER A 1 109 ? -20.683 16.045 21.750 1.00 63.09 109 SER A C 1
ATOM 855 O O . SER A 1 109 ? -21.681 16.287 22.421 1.00 63.09 109 SER A O 1
ATOM 857 N N . PRO A 1 110 ? -20.605 16.415 20.460 1.00 61.97 110 PRO A N 1
ATOM 858 C CA . PRO A 1 110 ? -21.725 17.061 19.768 1.00 61.97 110 PRO A CA 1
ATOM 859 C C . PRO A 1 110 ? -22.940 16.127 19.613 1.00 61.97 110 PRO A C 1
ATOM 861 O O . PRO A 1 110 ? -24.004 16.551 19.183 1.00 61.97 110 PRO A O 1
ATOM 864 N N . LEU A 1 111 ? -22.783 14.836 19.932 1.00 63.84 111 LEU A N 1
ATOM 865 C CA . LEU A 1 111 ? -23.868 13.856 19.957 1.00 63.84 111 LEU A CA 1
ATOM 866 C C . LEU A 1 111 ? -24.566 13.789 21.324 1.00 63.84 111 LEU A C 1
ATOM 868 O O . LEU A 1 111 ? -25.569 13.094 21.435 1.00 63.84 111 LEU A O 1
ATOM 872 N N . GLN A 1 112 ? -24.053 14.493 22.341 1.00 64.88 112 GLN A N 1
ATOM 873 C CA . GLN A 1 112 ? -24.683 14.584 23.659 1.00 64.88 112 GLN A CA 1
ATOM 874 C C . GLN A 1 112 ? -26.033 15.315 23.590 1.00 64.88 112 GLN A C 1
ATOM 876 O O . GLN A 1 112 ? -26.927 14.969 24.346 1.00 64.88 112 GLN A O 1
ATOM 881 N N . ASP A 1 113 ? -26.192 16.266 22.663 1.00 64.06 113 ASP A N 1
ATOM 882 C CA . ASP A 1 113 ? -27.416 17.069 22.484 1.00 64.06 113 ASP A CA 1
ATOM 883 C C . ASP A 1 113 ? -28.576 16.289 21.830 1.00 64.06 113 ASP A C 1
ATOM 885 O O . ASP A 1 113 ? -29.698 16.784 21.754 1.00 64.06 113 ASP A O 1
ATOM 889 N N . ASN A 1 114 ? -28.295 15.088 21.306 1.00 60.81 114 ASN A N 1
ATOM 890 C CA . ASN A 1 114 ? -29.291 14.164 20.745 1.00 60.81 114 ASN A CA 1
ATOM 891 C C . ASN A 1 114 ? -29.688 13.058 21.738 1.00 60.81 114 ASN A C 1
ATOM 893 O O . ASN A 1 114 ? -30.353 12.089 21.362 1.00 60.81 114 ASN A O 1
ATOM 897 N N . CYS A 1 115 ? -29.238 13.215 22.979 1.00 59.88 115 CYS A N 1
ATOM 898 C CA . CYS A 1 115 ? -29.833 12.653 24.172 1.00 59.88 115 CYS A CA 1
ATOM 899 C C . CYS A 1 115 ? -30.783 13.716 24.759 1.00 59.88 115 CYS A C 1
ATOM 901 O O . CYS A 1 115 ? -31.811 13.302 25.323 1.00 59.88 115 CYS A O 1
#

pLDDT: mean 80.29, std 14.4, range [49.22, 97.62]